Protein AF-A0A1C8ZTQ5-F1 (afdb_monomer_lite)

pLDDT: mean 85.64, std 8.78, range [42.91, 92.81]

Radius of gyration: 11.55 Å; chains: 1; bounding box: 30×28×25 Å

Structure (mmCIF, N/CA/C/O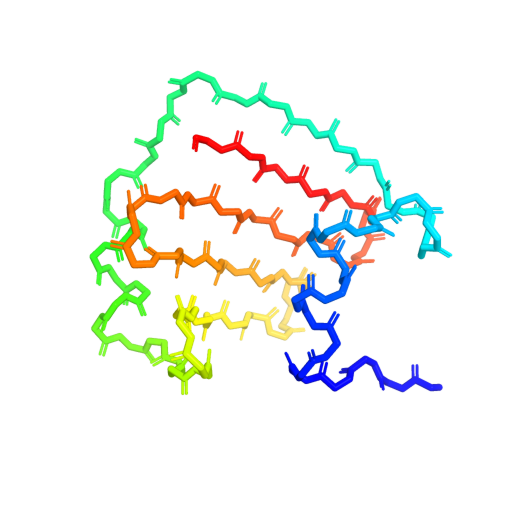 backbone):
data_AF-A0A1C8ZTQ5-F1
#
_entry.id   AF-A0A1C8ZTQ5-F1
#
loop_
_atom_site.group_PDB
_atom_site.id
_atom_site.type_symbol
_atom_site.label_atom_id
_atom_site.label_alt_id
_atom_site.label_comp_id
_atom_site.label_asym_id
_atom_site.label_entity_id
_atom_site.label_seq_id
_atom_site.pdbx_PDB_ins_code
_atom_site.Cartn_x
_atom_site.Cartn_y
_atom_site.Cartn_z
_atom_site.occupancy
_atom_site.B_iso_or_equiv
_atom_site.auth_seq_id
_atom_site.auth_comp_id
_atom_site.auth_asym_id
_atom_site.auth_atom_id
_atom_site.pdbx_PDB_model_num
ATOM 1 N N . MET A 1 1 ? -10.035 -15.385 1.234 1.00 42.91 1 MET A N 1
ATOM 2 C CA . MET A 1 1 ? -10.060 -14.333 0.197 1.00 42.91 1 MET A CA 1
ATOM 3 C C . MET A 1 1 ? -8.767 -13.550 0.337 1.00 42.91 1 MET A C 1
ATOM 5 O O . MET A 1 1 ? -8.609 -12.869 1.339 1.00 42.91 1 MET A O 1
ATOM 9 N N . GLY A 1 2 ? -7.800 -13.773 -0.553 1.00 49.91 2 GLY A N 1
ATOM 10 C CA . GLY A 1 2 ? -6.560 -12.994 -0.573 1.00 49.91 2 GLY A CA 1
ATOM 11 C C . GLY A 1 2 ? -6.809 -11.696 -1.332 1.00 49.91 2 GLY A C 1
ATOM 12 O O . GLY A 1 2 ? -7.410 -11.750 -2.400 1.00 49.91 2 GLY A O 1
ATOM 13 N N . LEU A 1 3 ? -6.402 -10.561 -0.765 1.00 57.94 3 LEU A N 1
ATOM 14 C CA . LEU A 1 3 ? -6.388 -9.282 -1.477 1.00 57.94 3 LEU A CA 1
ATOM 15 C C . LEU A 1 3 ? -5.421 -9.412 -2.658 1.00 57.94 3 LEU A C 1
ATOM 17 O O . LEU A 1 3 ? -4.250 -9.747 -2.464 1.00 57.94 3 LEU A O 1
ATOM 21 N N . ALA A 1 4 ? -5.917 -9.204 -3.874 1.00 70.75 4 ALA A N 1
ATOM 22 C CA . ALA A 1 4 ? -5.059 -9.097 -5.039 1.00 70.75 4 ALA A CA 1
ATOM 23 C C . ALA A 1 4 ? -4.288 -7.773 -4.964 1.00 70.75 4 ALA A C 1
ATOM 25 O O . ALA A 1 4 ? -4.756 -6.797 -4.381 1.00 70.75 4 ALA A O 1
ATOM 26 N N . LEU A 1 5 ? -3.112 -7.704 -5.592 1.00 68.25 5 LEU A N 1
ATOM 27 C CA . LEU A 1 5 ? -2.353 -6.450 -5.678 1.00 68.25 5 LEU A CA 1
ATOM 28 C C . LEU A 1 5 ? -3.175 -5.321 -6.335 1.00 68.25 5 LEU A C 1
ATOM 30 O O . LEU A 1 5 ? -2.985 -4.157 -6.003 1.00 68.25 5 LEU A O 1
ATOM 34 N N . SER A 1 6 ? -4.128 -5.657 -7.209 1.00 69.50 6 SER A N 1
ATOM 35 C CA . SER A 1 6 ? -5.077 -4.705 -7.800 1.00 69.50 6 SER A CA 1
ATOM 36 C C . SER A 1 6 ? -6.023 -4.071 -6.770 1.00 69.50 6 SER A C 1
ATOM 38 O O . SER A 1 6 ? -6.383 -2.908 -6.920 1.00 69.50 6 SER A O 1
ATOM 40 N N . ASP A 1 7 ? -6.355 -4.780 -5.686 1.00 80.19 7 ASP A N 1
ATOM 41 C CA . ASP A 1 7 ? -7.216 -4.268 -4.611 1.00 80.19 7 ASP A CA 1
ATOM 42 C C . ASP A 1 7 ? -6.483 -3.273 -3.696 1.00 80.19 7 ASP A C 1
ATOM 44 O O . ASP A 1 7 ? -7.110 -2.607 -2.874 1.00 80.19 7 ASP A O 1
ATOM 48 N N . ILE A 1 8 ? -5.152 -3.147 -3.808 1.00 83.06 8 ILE A N 1
ATOM 49 C CA . ILE A 1 8 ? -4.368 -2.198 -3.002 1.00 83.06 8 ILE A CA 1
ATOM 50 C C . ILE A 1 8 ? -4.798 -0.760 -3.283 1.00 83.06 8 ILE A C 1
ATOM 52 O O . ILE A 1 8 ? -4.851 0.055 -2.361 1.00 83.06 8 ILE A O 1
ATOM 56 N N . LYS A 1 9 ? -5.151 -0.451 -4.533 1.00 82.62 9 LYS A N 1
ATOM 57 C CA . LYS A 1 9 ? -5.666 0.867 -4.901 1.00 82.62 9 LYS A CA 1
ATOM 58 C C . LYS A 1 9 ? -6.986 1.153 -4.178 1.00 82.62 9 LYS A C 1
ATOM 60 O O . LYS A 1 9 ? -7.070 2.135 -3.443 1.00 82.62 9 LYS A O 1
ATOM 65 N N . ASP A 1 10 ? -7.958 0.248 -4.291 1.00 86.31 10 ASP A N 1
ATOM 66 C CA . ASP A 1 10 ? -9.239 0.327 -3.577 1.00 86.31 10 ASP A CA 1
ATOM 67 C C . ASP A 1 10 ? -9.064 0.405 -2.055 1.00 86.31 10 ASP A C 1
ATOM 69 O O . ASP A 1 10 ? -9.811 1.112 -1.375 1.00 86.31 10 ASP A O 1
ATOM 73 N N . LEU A 1 11 ? -8.067 -0.293 -1.509 1.00 87.69 11 LEU A N 1
ATOM 74 C CA . LEU A 1 11 ? -7.751 -0.291 -0.086 1.00 87.69 11 LEU A CA 1
ATOM 75 C C . LEU A 1 11 ? -7.153 1.043 0.380 1.00 87.69 11 LEU A C 1
ATOM 77 O O . LEU A 1 11 ? -7.477 1.487 1.477 1.00 87.69 11 LEU A O 1
ATOM 81 N N . ILE A 1 12 ? -6.333 1.713 -0.434 1.00 85.56 12 ILE A N 1
ATOM 82 C CA . ILE A 1 12 ? -5.826 3.061 -0.128 1.00 85.56 12 ILE A CA 1
ATOM 83 C C . ILE A 1 12 ? -6.939 4.110 -0.263 1.00 85.56 12 ILE A C 1
ATOM 85 O O . ILE A 1 12 ? -7.014 5.027 0.557 1.00 85.56 12 ILE A O 1
ATOM 89 N N . GLU A 1 13 ? -7.813 3.982 -1.266 1.00 85.31 13 GLU A N 1
ATOM 90 C CA . GLU A 1 13 ? -8.913 4.927 -1.509 1.00 85.31 13 GLU A CA 1
ATOM 91 C C . GLU A 1 13 ? -10.065 4.762 -0.504 1.00 85.31 13 GLU A C 1
ATOM 93 O O . GLU A 1 13 ? -10.649 5.748 -0.051 1.00 85.31 13 GLU A O 1
ATOM 98 N N . THR A 1 14 ? -10.385 3.524 -0.113 1.00 86.75 14 THR A N 1
ATOM 99 C CA . THR A 1 14 ? -11.514 3.195 0.777 1.00 86.75 14 THR A CA 1
ATOM 100 C C . THR A 1 14 ? -11.144 2.254 1.938 1.00 86.75 14 THR A C 1
ATOM 102 O O . THR A 1 14 ? -11.841 1.271 2.198 1.00 86.75 14 THR A O 1
ATOM 105 N N . PRO A 1 15 ? -10.113 2.563 2.742 1.00 86.50 15 PRO A N 1
ATOM 106 C CA . PRO A 1 15 ? -9.585 1.657 3.774 1.00 86.50 15 PRO A CA 1
ATOM 107 C C . PRO A 1 15 ? -10.615 1.231 4.818 1.00 86.50 15 PRO A C 1
ATOM 109 O O . PRO A 1 15 ? -10.643 0.082 5.257 1.00 86.50 15 PRO A O 1
ATOM 112 N N . GLN A 1 16 ? -11.521 2.137 5.172 1.00 86.12 16 GLN A N 1
ATOM 113 C CA . GLN A 1 16 ? -12.621 1.883 6.099 1.00 86.12 16 GLN A CA 1
ATOM 114 C C . GLN A 1 16 ? -13.570 0.764 5.639 1.00 86.12 16 GLN A C 1
ATOM 116 O O . GLN A 1 16 ? -14.085 0.031 6.480 1.00 86.12 16 GLN A O 1
ATOM 121 N N . LYS A 1 17 ? -13.739 0.558 4.323 1.00 86.25 17 LYS A N 1
ATOM 122 C CA . LYS A 1 17 ? -14.522 -0.557 3.759 1.00 86.25 17 LYS A CA 1
ATOM 123 C C . LYS A 1 17 ? -13.881 -1.914 4.068 1.00 86.25 17 LYS A C 1
ATOM 125 O O . LYS A 1 17 ? -14.581 -2.909 4.222 1.00 86.25 17 LYS A O 1
ATOM 130 N N . PHE A 1 18 ? -12.558 -1.933 4.210 1.00 84.62 18 PHE A N 1
ATOM 131 C CA . PHE A 1 18 ? -11.758 -3.109 4.551 1.00 84.62 18 PHE A CA 1
ATOM 132 C C . PHE A 1 18 ? -11.447 -3.199 6.058 1.00 84.62 18 PHE A C 1
ATOM 134 O O . PHE A 1 18 ? -10.768 -4.127 6.502 1.00 84.62 18 PHE A O 1
ATOM 141 N N . GLY A 1 19 ? -11.944 -2.250 6.861 1.00 87.06 19 GLY A N 1
ATOM 142 C CA . GLY A 1 19 ? -11.680 -2.168 8.298 1.00 87.06 19 GLY A CA 1
ATOM 143 C C . GLY A 1 19 ? -10.264 -1.702 8.648 1.00 87.06 19 GLY A C 1
ATOM 144 O O . GLY A 1 19 ? -9.797 -1.986 9.750 1.00 87.06 19 GLY A O 1
ATOM 145 N N . PHE A 1 20 ? -9.579 -1.018 7.727 1.00 91.75 20 PHE A N 1
ATOM 146 C CA . PHE A 1 20 ? -8.258 -0.445 7.966 1.00 91.75 20 PHE A CA 1
ATOM 147 C C . PHE A 1 20 ? -8.364 0.943 8.600 1.00 91.75 20 PHE A C 1
ATOM 149 O O . PHE A 1 20 ? -9.195 1.767 8.211 1.00 91.75 20 PHE A O 1
ATOM 156 N N . LYS A 1 21 ? -7.487 1.217 9.565 1.00 92.00 21 LYS A N 1
ATOM 157 C CA . LYS A 1 21 ? -7.306 2.549 10.153 1.00 92.00 21 LYS A CA 1
ATOM 158 C C . LYS A 1 21 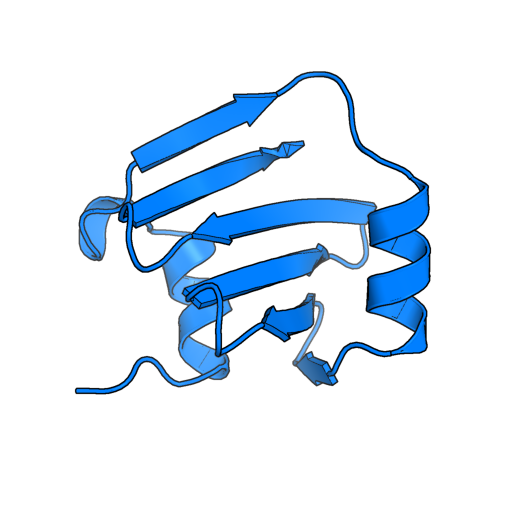? -6.274 3.333 9.353 1.00 92.00 21 LYS A C 1
ATOM 160 O O . LYS A 1 21 ? -5.282 2.763 8.919 1.00 92.00 21 LYS A O 1
ATOM 165 N N . ILE A 1 22 ? -6.482 4.637 9.198 1.00 90.69 22 ILE A N 1
ATOM 166 C CA . ILE A 1 22 ? -5.510 5.522 8.550 1.00 90.69 22 ILE A CA 1
ATOM 167 C C . ILE A 1 22 ? -4.759 6.312 9.616 1.00 90.69 22 ILE A C 1
ATOM 169 O O . ILE A 1 22 ? -5.372 7.004 10.427 1.00 90.69 22 ILE A O 1
ATOM 173 N N . GLU A 1 23 ? -3.435 6.278 9.558 1.00 91.25 23 GLU A N 1
ATOM 174 C CA . GLU A 1 23 ? -2.553 7.141 10.331 1.00 91.25 23 GLU A CA 1
ATOM 175 C C . GLU A 1 23 ? -1.789 8.074 9.395 1.00 91.25 23 GLU A C 1
ATOM 177 O O . GLU A 1 23 ? -1.304 7.662 8.346 1.00 91.25 23 GLU A O 1
ATOM 182 N N . ARG A 1 24 ? -1.659 9.351 9.760 1.00 89.44 24 ARG A N 1
ATOM 183 C CA . ARG A 1 24 ? -0.879 10.325 8.983 1.00 89.44 24 ARG A CA 1
ATOM 184 C C . ARG A 1 24 ? 0.391 10.680 9.738 1.00 89.44 24 ARG A C 1
ATOM 186 O O . ARG A 1 24 ? 0.322 11.173 10.863 1.00 89.44 24 ARG A O 1
ATOM 193 N N . LYS A 1 25 ? 1.548 10.483 9.112 1.00 87.88 25 LYS A N 1
ATOM 194 C CA . LYS A 1 25 ? 2.856 10.871 9.648 1.00 87.88 25 LYS A CA 1
ATOM 195 C C . LYS A 1 25 ? 3.443 12.002 8.810 1.00 87.88 25 LYS A C 1
ATOM 197 O O . LYS A 1 25 ? 3.333 12.015 7.599 1.00 87.88 25 LYS A O 1
ATOM 202 N N . LYS A 1 26 ? 4.089 12.970 9.467 1.00 77.12 26 LYS A N 1
ATOM 203 C CA . LYS A 1 26 ? 4.649 14.161 8.796 1.00 77.12 26 LYS A CA 1
ATOM 204 C C . LYS A 1 26 ? 6.018 13.931 8.147 1.00 77.12 26 LYS A C 1
ATOM 206 O O . LYS A 1 26 ? 6.473 14.770 7.378 1.00 77.12 26 LYS A O 1
ATOM 211 N N . ARG A 1 27 ? 6.728 12.861 8.520 1.00 79.56 27 ARG A N 1
ATOM 212 C CA . ARG A 1 27 ? 8.119 12.621 8.109 1.00 79.56 27 ARG A CA 1
ATOM 213 C C . ARG A 1 27 ? 8.188 11.435 7.165 1.00 79.56 27 ARG A C 1
ATOM 215 O O . ARG A 1 27 ? 8.162 10.296 7.618 1.00 79.56 27 ARG A O 1
ATOM 222 N N . LYS A 1 28 ? 8.281 11.727 5.870 1.00 75.88 28 LYS A N 1
ATOM 223 C CA . LYS A 1 28 ? 8.411 10.724 4.819 1.00 75.88 28 LYS A CA 1
ATOM 224 C C . LYS A 1 28 ? 9.844 10.169 4.767 1.00 75.88 28 LYS A C 1
ATOM 226 O O . LYS A 1 28 ? 10.772 10.952 4.555 1.00 75.88 28 LYS A O 1
ATOM 231 N N . PRO A 1 29 ? 10.049 8.855 4.937 1.00 78.94 29 PRO A N 1
ATOM 232 C CA . PRO A 1 29 ? 11.350 8.227 4.720 1.00 78.94 29 PRO A CA 1
ATOM 233 C C . PRO A 1 29 ? 11.664 8.223 3.218 1.00 78.94 29 PRO A C 1
ATOM 235 O O . PRO A 1 29 ? 11.027 7.495 2.460 1.00 78.94 29 PRO A O 1
ATOM 238 N N . ARG A 1 30 ? 12.600 9.074 2.773 1.00 78.81 30 ARG A N 1
ATOM 239 C CA . ARG A 1 30 ? 12.984 9.179 1.352 1.00 78.81 30 ARG A CA 1
ATOM 240 C C . ARG A 1 30 ? 13.568 7.873 0.823 1.00 78.81 30 ARG A C 1
ATOM 242 O O . ARG A 1 30 ? 13.123 7.426 -0.221 1.00 78.81 30 ARG A O 1
ATOM 249 N N . ASP A 1 31 ? 14.425 7.217 1.598 1.00 85.50 31 ASP A N 1
ATOM 250 C CA . ASP A 1 31 ? 15.082 5.965 1.210 1.00 85.50 31 ASP A CA 1
ATOM 251 C C . ASP A 1 31 ? 14.093 4.857 0.812 1.00 85.50 31 ASP A C 1
ATOM 253 O O . ASP A 1 31 ? 14.337 4.110 -0.131 1.00 85.50 31 ASP A O 1
ATOM 257 N N . LEU A 1 32 ? 12.933 4.776 1.478 1.00 85.19 32 LEU A N 1
ATOM 258 C CA . LEU A 1 32 ? 11.892 3.802 1.125 1.00 85.19 32 LEU A CA 1
ATOM 259 C C . LEU A 1 32 ? 11.234 4.102 -0.225 1.00 85.19 32 LEU A C 1
ATOM 261 O O . LEU A 1 32 ? 10.784 3.191 -0.905 1.00 85.19 32 LEU A O 1
ATOM 265 N N . VAL A 1 33 ? 11.166 5.369 -0.620 1.00 87.00 33 VAL A N 1
ATOM 266 C CA . VAL A 1 33 ? 10.517 5.792 -1.866 1.00 87.00 33 VAL A CA 1
ATOM 267 C C . VAL A 1 33 ? 11.354 5.361 -3.054 1.00 87.00 33 VAL A C 1
ATOM 269 O O . VAL A 1 33 ? 10.822 4.764 -3.985 1.00 87.00 33 VAL A O 1
ATOM 272 N N . ASP A 1 34 ? 12.650 5.660 -2.997 1.00 88.88 34 ASP A N 1
ATOM 273 C CA . ASP A 1 34 ? 13.598 5.295 -4.042 1.00 88.88 34 ASP A CA 1
ATOM 274 C C . ASP A 1 34 ? 13.712 3.767 -4.133 1.00 88.88 34 ASP A C 1
ATOM 276 O O . ASP A 1 34 ? 13.501 3.203 -5.204 1.00 88.88 34 ASP A O 1
ATOM 280 N N . LYS A 1 35 ? 13.848 3.077 -2.989 1.00 89.12 35 LYS A N 1
ATOM 281 C CA . LYS A 1 35 ? 13.906 1.607 -2.934 1.00 89.12 35 LYS A CA 1
ATOM 282 C C . LYS A 1 35 ? 12.703 0.928 -3.594 1.00 89.12 35 LYS A C 1
ATOM 284 O O . LYS A 1 35 ? 12.887 -0.005 -4.374 1.00 89.12 35 LYS A O 1
ATOM 289 N N . VAL A 1 36 ? 11.487 1.397 -3.300 1.00 91.00 36 VAL A N 1
ATOM 290 C CA . VAL A 1 36 ? 10.242 0.842 -3.861 1.00 91.00 36 VAL A CA 1
ATOM 291 C C . VAL A 1 36 ? 10.107 1.162 -5.347 1.00 91.00 36 VAL A C 1
ATOM 293 O O . VAL A 1 36 ? 9.563 0.356 -6.095 1.00 91.00 36 VAL A O 1
ATOM 296 N N . LYS A 1 37 ? 10.615 2.309 -5.806 1.00 88.38 37 LYS A N 1
ATOM 297 C CA . LYS A 1 37 ? 10.655 2.632 -7.238 1.00 88.38 37 LYS A CA 1
ATOM 298 C C . LYS A 1 37 ? 11.684 1.803 -8.006 1.00 88.38 37 LYS A C 1
ATOM 300 O O . LYS A 1 37 ? 11.479 1.548 -9.187 1.00 88.38 37 LYS A O 1
ATOM 305 N N . GLU A 1 38 ? 12.766 1.380 -7.359 1.00 89.69 38 GLU A N 1
ATOM 306 C CA . GLU A 1 38 ? 13.792 0.534 -7.977 1.00 89.69 38 GLU A CA 1
ATOM 307 C C . GLU A 1 38 ? 13.416 -0.956 -7.993 1.00 89.69 38 GLU A C 1
ATOM 309 O O . GLU A 1 38 ? 13.650 -1.628 -8.994 1.00 89.69 38 GLU A O 1
ATOM 314 N N . ASN A 1 39 ? 12.829 -1.476 -6.908 1.00 87.62 39 ASN A N 1
ATOM 315 C CA . ASN A 1 39 ? 12.609 -2.920 -6.721 1.00 87.62 39 ASN A CA 1
ATOM 316 C C . ASN A 1 39 ? 11.133 -3.340 -6.710 1.00 87.62 39 ASN A C 1
ATOM 318 O O . ASN A 1 39 ? 10.820 -4.526 -6.836 1.00 87.62 39 ASN A O 1
ATOM 322 N N . GLY A 1 40 ? 10.221 -2.388 -6.527 1.00 85.94 40 GLY A N 1
ATOM 323 C CA . GLY A 1 40 ? 8.796 -2.659 -6.428 1.00 85.94 40 GLY A CA 1
ATOM 324 C C . GLY A 1 40 ? 8.165 -3.019 -7.770 1.00 85.94 40 GLY A C 1
ATOM 325 O O . GLY A 1 40 ? 8.677 -2.740 -8.854 1.00 85.94 40 GLY A O 1
ATOM 326 N N . ILE A 1 41 ? 6.984 -3.620 -7.689 1.00 89.19 41 ILE A N 1
ATOM 327 C CA . ILE A 1 41 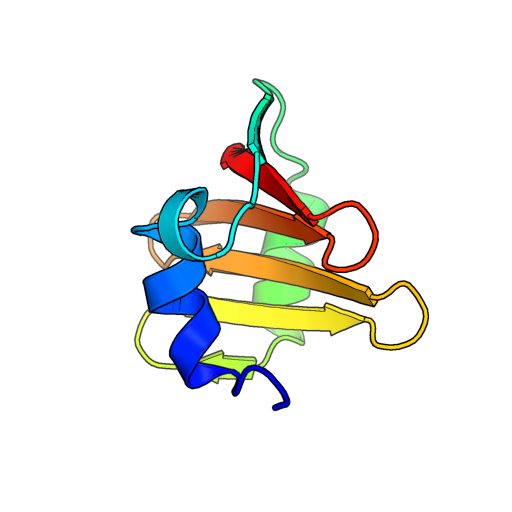? 6.151 -3.916 -8.848 1.00 89.19 41 ILE A CA 1
ATOM 328 C C . ILE A 1 41 ? 5.346 -2.663 -9.175 1.00 89.19 41 ILE A C 1
ATOM 330 O O . ILE A 1 41 ? 4.654 -2.113 -8.316 1.00 89.19 41 ILE A O 1
ATOM 334 N N . ARG A 1 42 ? 5.402 -2.224 -10.432 1.00 88.12 42 ARG A N 1
ATOM 335 C CA . ARG A 1 42 ? 4.555 -1.138 -10.920 1.00 88.12 42 ARG A CA 1
ATOM 336 C C . ARG A 1 42 ? 3.205 -1.684 -11.377 1.00 88.12 42 ARG A C 1
ATOM 338 O O . ARG A 1 42 ? 3.151 -2.532 -12.265 1.00 88.12 42 ARG A O 1
ATOM 345 N N . ILE A 1 43 ? 2.125 -1.169 -10.798 1.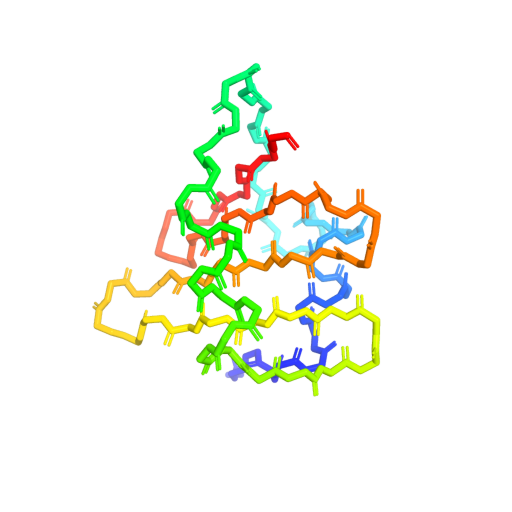00 85.56 43 ILE A N 1
ATOM 346 C CA . ILE A 1 43 ? 0.740 -1.483 -11.163 1.00 85.56 43 ILE A CA 1
ATOM 347 C C . ILE A 1 43 ? 0.010 -0.160 -11.364 1.00 85.56 43 ILE A C 1
ATOM 349 O O . ILE A 1 43 ? -0.078 0.650 -10.441 1.00 85.56 43 ILE A O 1
ATOM 353 N N . ASP A 1 44 ? -0.468 0.079 -12.585 1.00 84.88 44 ASP A N 1
ATOM 354 C CA . ASP A 1 44 ? -1.004 1.375 -13.007 1.00 84.88 44 ASP A CA 1
ATOM 355 C C . ASP A 1 44 ? -0.025 2.525 -12.670 1.00 84.88 44 ASP A C 1
ATOM 357 O O . ASP A 1 44 ? 1.078 2.619 -13.221 1.00 84.88 44 ASP A O 1
ATOM 361 N N . ASN A 1 45 ? -0.413 3.379 -11.719 1.00 87.38 45 ASN A N 1
ATOM 362 C CA . ASN A 1 45 ? 0.319 4.568 -11.279 1.00 87.38 45 ASN A CA 1
ATOM 363 C C . ASN A 1 45 ? 0.926 4.402 -9.873 1.00 87.38 45 ASN A C 1
ATOM 365 O O . ASN A 1 45 ? 1.257 5.395 -9.222 1.00 87.38 45 ASN A O 1
ATOM 369 N N . LEU A 1 46 ? 1.023 3.161 -9.386 1.00 89.88 46 LEU A N 1
ATOM 370 C CA . LEU A 1 46 ? 1.520 2.818 -8.058 1.00 89.88 46 LEU A CA 1
ATOM 371 C C . LEU A 1 46 ? 2.727 1.881 -8.169 1.00 89.88 46 LEU A C 1
ATOM 373 O O . LEU A 1 46 ? 2.715 0.908 -8.920 1.00 89.88 46 LEU A O 1
ATOM 377 N N . TRP A 1 47 ? 3.756 2.163 -7.383 1.00 92.69 47 TRP A N 1
ATOM 378 C CA . TRP A 1 47 ? 4.883 1.275 -7.127 1.00 92.69 47 TRP A CA 1
ATOM 379 C C . TRP A 1 47 ? 4.642 0.564 -5.811 1.00 92.69 47 TRP A C 1
ATOM 381 O O . TRP A 1 47 ? 4.380 1.223 -4.809 1.00 92.69 47 TRP A O 1
ATOM 391 N N . ILE A 1 48 ? 4.688 -0.761 -5.814 1.00 90.88 48 ILE A N 1
ATOM 392 C CA . ILE A 1 48 ? 4.276 -1.575 -4.676 1.00 90.88 48 ILE A CA 1
ATOM 393 C C . ILE A 1 48 ? 5.372 -2.589 -4.371 1.00 90.88 48 ILE A C 1
ATOM 395 O O . ILE A 1 48 ? 5.684 -3.451 -5.190 1.00 90.88 48 ILE A O 1
ATOM 399 N N . GLU A 1 49 ? 5.923 -2.522 -3.167 1.00 91.88 49 GLU A N 1
ATOM 400 C CA . GLU A 1 49 ? 6.809 -3.542 -2.612 1.00 91.88 49 GLU A CA 1
ATOM 401 C C . GLU A 1 49 ? 6.101 -4.176 -1.416 1.00 91.88 49 GLU A C 1
ATOM 403 O O . GLU A 1 49 ? 5.764 -3.490 -0.455 1.00 91.88 49 GLU A O 1
ATOM 408 N N . CYS A 1 50 ? 5.833 -5.477 -1.485 1.00 88.88 50 CYS A N 1
ATOM 409 C CA . CYS A 1 50 ? 5.141 -6.201 -0.425 1.00 88.88 50 CYS A CA 1
ATOM 410 C C . CYS A 1 50 ? 6.081 -7.184 0.259 1.00 88.88 50 CYS A C 1
ATOM 412 O O . CYS A 1 50 ? 6.578 -8.117 -0.372 1.00 88.88 50 CYS A O 1
ATOM 414 N N . ASP A 1 51 ? 6.238 -7.019 1.563 1.00 88.81 51 ASP A N 1
ATOM 415 C CA . ASP A 1 51 ? 6.917 -7.949 2.443 1.00 88.81 51 ASP A CA 1
ATOM 416 C C . ASP 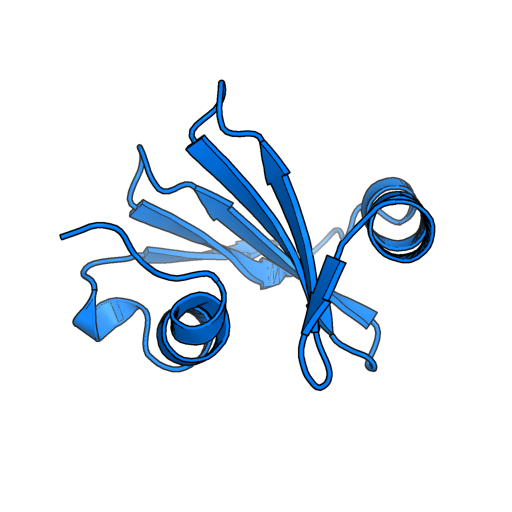A 1 51 ? 5.895 -8.931 3.031 1.00 88.81 51 ASP A C 1
ATOM 418 O O . ASP A 1 51 ? 5.081 -8.605 3.903 1.00 88.81 51 ASP A O 1
ATOM 422 N N . ARG A 1 52 ? 5.891 -10.156 2.497 1.00 81.50 52 ARG A N 1
ATOM 423 C CA . ARG A 1 52 ? 4.941 -11.196 2.916 1.00 81.50 52 ARG A CA 1
ATOM 424 C C . ARG A 1 52 ? 5.227 -11.731 4.316 1.00 81.50 52 ARG A C 1
ATOM 426 O O . ARG A 1 52 ? 4.294 -12.219 4.946 1.00 81.50 52 ARG A O 1
ATOM 433 N N . GLU A 1 53 ? 6.470 -11.654 4.787 1.00 85.81 53 GLU A N 1
ATOM 434 C CA . GLU A 1 53 ? 6.855 -12.152 6.111 1.00 85.81 53 GLU A CA 1
ATOM 435 C C . GLU A 1 53 ? 6.300 -11.247 7.214 1.00 85.81 53 GLU A C 1
ATOM 437 O O . GLU A 1 53 ? 5.735 -11.726 8.196 1.00 85.81 53 GLU A O 1
ATOM 442 N N . ASN A 1 54 ? 6.375 -9.933 7.008 1.00 85.06 54 ASN A N 1
ATOM 443 C CA . ASN A 1 54 ? 5.873 -8.926 7.938 1.00 85.06 54 ASN A CA 1
ATOM 444 C C . ASN A 1 54 ? 4.400 -8.563 7.694 1.00 85.06 54 ASN A C 1
ATOM 446 O O . ASN A 1 54 ? 3.785 -7.883 8.521 1.00 85.06 54 ASN A O 1
ATOM 450 N N . GLY A 1 55 ? 3.816 -9.021 6.581 1.00 87.19 55 GLY A N 1
ATOM 451 C CA . GLY A 1 55 ? 2.453 -8.679 6.180 1.00 87.19 55 GLY A CA 1
ATOM 452 C C . GLY A 1 55 ? 2.300 -7.178 5.947 1.00 87.19 55 GLY A C 1
ATOM 453 O O . GLY A 1 55 ? 1.311 -6.583 6.381 1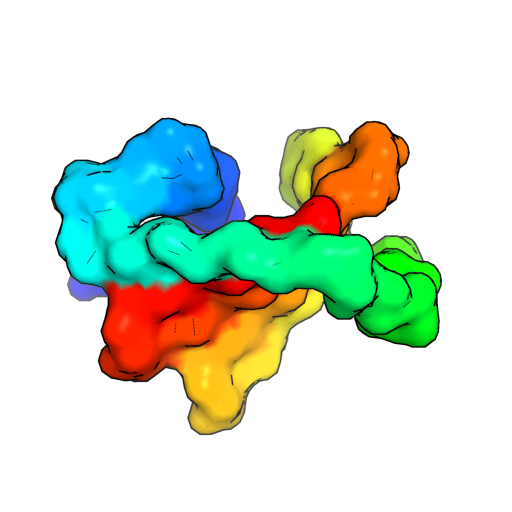.00 87.19 55 GLY A O 1
ATOM 454 N N . GLU A 1 56 ? 3.295 -6.564 5.307 1.00 90.38 56 GLU A N 1
ATOM 455 C CA . GLU A 1 56 ? 3.362 -5.125 5.078 1.00 90.38 56 GLU A CA 1
ATOM 456 C C . GLU A 1 56 ? 3.622 -4.834 3.597 1.00 90.38 56 GLU A C 1
ATOM 458 O O . GLU A 1 56 ? 4.452 -5.480 2.969 1.00 90.38 56 GLU A O 1
ATOM 463 N N . CYS A 1 57 ? 2.911 -3.873 3.016 1.00 91.00 57 CYS A N 1
ATOM 464 C CA . CYS A 1 57 ? 3.176 -3.388 1.667 1.00 91.00 57 CYS A CA 1
ATOM 465 C C . CYS A 1 57 ? 3.476 -1.899 1.701 1.00 91.00 57 CYS A C 1
ATOM 467 O O . CYS A 1 57 ? 2.689 -1.102 2.210 1.00 91.00 57 CYS A O 1
ATOM 469 N N . VAL A 1 58 ? 4.593 -1.522 1.101 1.00 92.19 58 VAL A N 1
ATOM 470 C CA . VAL A 1 58 ? 4.962 -0.139 0.861 1.00 92.19 58 VAL A CA 1
ATOM 471 C C . VAL A 1 58 ? 4.512 0.234 -0.541 1.00 92.19 58 VAL A C 1
ATOM 473 O O . VAL A 1 58 ? 4.838 -0.437 -1.517 1.00 92.19 58 VAL A O 1
ATOM 476 N N . VAL A 1 59 ? 3.742 1.308 -0.635 1.00 92.75 59 VAL A N 1
ATOM 477 C CA . VAL A 1 59 ? 3.137 1.790 -1.869 1.00 92.75 59 VAL A CA 1
ATOM 478 C C . VAL A 1 59 ? 3.552 3.231 -2.100 1.00 92.75 59 VAL A C 1
ATOM 480 O O . VAL A 1 59 ? 3.454 4.071 -1.206 1.00 92.75 59 VAL A O 1
ATOM 483 N N . VAL A 1 60 ? 4.005 3.533 -3.307 1.00 92.38 60 VAL A N 1
ATOM 484 C CA . VAL A 1 60 ? 4.423 4.868 -3.723 1.00 92.38 60 VAL A CA 1
ATOM 485 C C . VAL A 1 60 ? 3.653 5.261 -4.971 1.00 92.38 60 VAL A C 1
ATOM 487 O O . VAL A 1 60 ? 3.711 4.559 -5.976 1.00 92.38 60 VAL A O 1
ATOM 490 N N . ASP A 1 61 ? 2.955 6.392 -4.933 1.00 89.62 61 ASP A N 1
ATOM 491 C CA . ASP A 1 61 ? 2.320 6.935 -6.137 1.00 89.62 61 ASP A CA 1
ATOM 492 C C . ASP A 1 61 ? 3.311 7.747 -6.986 1.00 89.62 61 ASP A C 1
ATOM 494 O O . ASP A 1 61 ? 4.383 8.158 -6.526 1.00 89.62 61 ASP A O 1
ATOM 498 N N . ASP A 1 62 ? 2.939 8.014 -8.236 1.00 86.06 62 ASP A N 1
ATOM 499 C CA . ASP A 1 62 ? 3.747 8.811 -9.164 1.00 86.06 62 ASP A CA 1
ATOM 500 C C . ASP A 1 62 ? 4.044 10.232 -8.630 1.00 86.06 62 ASP A C 1
ATOM 502 O O . ASP A 1 62 ? 5.151 10.746 -8.797 1.00 86.06 62 ASP A O 1
ATOM 506 N N . SER A 1 63 ? 3.126 10.805 -7.838 1.00 87.19 63 SER A N 1
ATOM 507 C CA . SER A 1 63 ? 3.296 12.081 -7.119 1.00 87.19 63 SER A CA 1
ATOM 508 C C . SER A 1 63 ? 4.262 12.015 -5.928 1.00 87.19 63 SER A C 1
ATOM 510 O O . SER A 1 63 ? 4.356 12.978 -5.163 1.00 87.19 63 SER A O 1
ATOM 512 N N . ASN A 1 64 ? 4.978 10.903 -5.729 1.00 84.94 64 ASN A N 1
ATOM 513 C CA . ASN A 1 64 ? 5.834 10.664 -4.571 1.00 84.94 64 ASN A CA 1
ATOM 514 C C . ASN A 1 64 ? 5.073 10.746 -3.233 1.00 84.94 64 ASN A C 1
ATOM 516 O O . ASN A 1 64 ? 5.641 11.211 -2.245 1.00 84.94 64 ASN A O 1
ATOM 520 N N . LYS A 1 65 ? 3.828 10.289 -3.134 1.00 88.56 65 LYS A N 1
ATOM 521 C CA . LYS A 1 65 ? 3.195 9.999 -1.836 1.00 88.56 65 LYS A CA 1
ATOM 522 C C . LYS A 1 65 ? 3.520 8.572 -1.440 1.00 88.56 65 LYS A C 1
ATOM 524 O O . LYS A 1 65 ? 3.556 7.691 -2.292 1.00 88.56 65 LYS A O 1
ATOM 529 N N . LEU A 1 66 ? 3.795 8.361 -0.158 1.00 91.19 66 LEU A N 1
ATOM 530 C CA . LEU A 1 66 ? 4.141 7.049 0.385 1.00 91.19 66 LEU A CA 1
ATOM 531 C C . LEU A 1 66 ? 3.020 6.580 1.307 1.00 91.19 66 LEU A C 1
ATOM 533 O O . LEU A 1 66 ? 2.582 7.311 2.197 1.00 91.19 66 LEU A O 1
ATOM 537 N N . PHE A 1 67 ? 2.607 5.340 1.106 1.00 91.69 67 PHE A N 1
ATOM 538 C CA . PHE A 1 67 ? 1.627 4.636 1.909 1.00 91.69 67 PHE A CA 1
ATOM 539 C C . PHE A 1 67 ? 2.273 3.346 2.399 1.00 91.69 67 PHE A C 1
ATOM 541 O O . PHE A 1 67 ? 2.859 2.609 1.615 1.00 91.69 67 PHE A O 1
ATOM 548 N N . ILE A 1 68 ? 2.179 3.063 3.689 1.00 92.06 68 ILE A N 1
ATOM 549 C CA . ILE A 1 68 ? 2.618 1.792 4.263 1.00 92.06 68 ILE A CA 1
ATOM 550 C C . ILE A 1 68 ? 1.378 1.084 4.780 1.00 92.06 68 ILE A C 1
ATOM 552 O O . ILE A 1 68 ? 0.708 1.584 5.679 1.00 92.06 68 ILE A O 1
ATOM 556 N N . ILE A 1 69 ? 1.053 -0.055 4.190 1.00 91.94 69 ILE A N 1
ATOM 557 C CA . ILE A 1 69 ? -0.124 -0.853 4.510 1.00 91.94 69 ILE A CA 1
ATOM 558 C C . ILE A 1 69 ? 0.334 -2.042 5.336 1.00 91.94 69 ILE A C 1
ATOM 560 O O . ILE A 1 69 ? 1.003 -2.926 4.819 1.00 91.94 69 ILE A O 1
ATOM 564 N N . ASN A 1 70 ? -0.072 -2.101 6.596 1.00 91.81 70 ASN A N 1
ATOM 565 C CA . ASN A 1 70 ? 0.157 -3.248 7.457 1.00 91.81 70 ASN A CA 1
ATOM 566 C C . ASN A 1 70 ? -1.135 -4.072 7.552 1.00 91.81 70 ASN A C 1
ATOM 568 O O . ASN A 1 70 ? -2.121 -3.640 8.157 1.00 91.81 70 ASN A O 1
ATOM 572 N N . PHE A 1 71 ? -1.146 -5.254 6.935 1.00 88.69 71 PHE A N 1
ATOM 573 C CA . PHE A 1 71 ? -2.322 -6.127 6.864 1.00 88.69 71 PHE A CA 1
ATOM 574 C C . PHE A 1 71 ? -2.602 -6.833 8.191 1.00 88.69 71 PHE A C 1
ATOM 576 O O . PHE A 1 71 ? -3.764 -7.092 8.505 1.00 88.69 71 PHE A O 1
ATOM 583 N N . ASN A 1 72 ? -1.562 -7.085 8.990 1.00 88.88 72 ASN A N 1
ATOM 584 C CA . ASN A 1 72 ? -1.680 -7.716 10.305 1.00 88.88 72 ASN A CA 1
ATOM 585 C C . ASN A 1 72 ? -2.407 -6.801 11.296 1.00 88.88 72 ASN A C 1
ATOM 587 O O . ASN A 1 72 ? -3.374 -7.203 11.941 1.00 88.88 72 ASN A O 1
ATOM 591 N N . ASN A 1 73 ? -1.986 -5.539 11.360 1.00 90.19 73 ASN A N 1
ATOM 592 C CA . ASN A 1 73 ? -2.575 -4.537 12.245 1.00 90.19 73 ASN A CA 1
ATOM 593 C C . ASN A 1 73 ? -3.798 -3.839 11.633 1.00 90.19 73 ASN A C 1
ATOM 595 O O . ASN A 1 73 ? -4.503 -3.114 12.336 1.00 90.19 73 ASN A O 1
ATOM 599 N N . LYS A 1 74 ? -4.053 -4.049 10.334 1.00 90.38 74 LYS A N 1
ATOM 600 C CA . LYS A 1 74 ? -5.055 -3.330 9.535 1.00 90.38 74 LYS A CA 1
ATOM 601 C C . LYS A 1 74 ? -4.884 -1.812 9.634 1.00 90.38 74 LYS A C 1
ATOM 603 O O . LYS A 1 74 ? -5.817 -1.080 9.964 1.00 90.38 74 LYS A O 1
ATOM 608 N N . ILE A 1 75 ? -3.670 -1.332 9.376 1.00 92.06 75 ILE A N 1
ATOM 609 C CA . ILE A 1 75 ? -3.326 0.095 9.432 1.00 92.06 75 ILE A CA 1
ATOM 610 C C . ILE A 1 75 ? -2.713 0.521 8.101 1.00 92.06 75 ILE A C 1
ATOM 612 O O . ILE A 1 75 ? -1.919 -0.212 7.521 1.00 92.06 75 ILE A O 1
ATOM 616 N N . ILE A 1 76 ? -3.067 1.714 7.631 1.00 92.81 76 ILE A N 1
ATOM 617 C CA . ILE A 1 76 ? -2.406 2.404 6.526 1.00 92.81 76 ILE A CA 1
ATOM 618 C C . ILE A 1 76 ? -1.759 3.667 7.070 1.00 92.81 76 ILE A C 1
ATOM 620 O O . ILE A 1 76 ? -2.443 4.552 7.580 1.00 92.81 76 ILE A O 1
ATOM 624 N N . ILE A 1 77 ? -0.446 3.771 6.930 1.00 92.69 77 ILE A N 1
ATOM 625 C CA . ILE A 1 77 ? 0.326 4.945 7.314 1.00 92.69 77 ILE A CA 1
ATOM 626 C C . ILE A 1 77 ? 0.603 5.772 6.062 1.00 92.69 77 ILE A C 1
ATOM 628 O O . ILE A 1 77 ? 1.257 5.304 5.136 1.00 92.69 77 ILE A O 1
ATOM 632 N N . MET A 1 78 ? 0.120 7.007 6.045 1.00 91.38 78 MET A N 1
ATOM 633 C CA . MET A 1 78 ? 0.317 7.973 4.967 1.00 91.38 78 MET A CA 1
ATOM 634 C C . MET A 1 78 ? 1.398 8.982 5.347 1.00 91.38 78 MET A C 1
ATOM 636 O O . MET A 1 78 ? 1.382 9.497 6.471 1.00 91.38 78 MET A O 1
ATOM 640 N N . PHE A 1 79 ? 2.283 9.298 4.402 1.00 88.19 79 PHE A N 1
ATOM 641 C CA . PHE A 1 79 ? 3.375 10.259 4.565 1.00 88.19 79 PHE A CA 1
ATOM 642 C C . PHE A 1 79 ? 3.350 11.376 3.524 1.00 88.19 79 PHE A C 1
ATOM 644 O O . PHE A 1 79 ? 3.001 11.092 2.354 1.00 88.19 79 PHE A O 1
#

Foldseek 3Di:
DDDDPVCVVVCVVCVVVVPAAEAEDPDDDPVLLVVQVVPFDDDPQKRWDADPVQQWIWIAGVVGWIWIQRPVRRYIYTD

Sequence (79 aa):
MGLALSDIKDLIETPQKFGFKIERKKRKPRDLVDKVKENGIRIDNLWIECDRENGECVVVDDSNKLFIINFNNKIIIMF

Secondary structure (DSSP, 8-state):
-PPPTTHHHHHHHSGGGGTPEEEE-S---HHHHHHHHHHSEEETTEEEEEETTTTEEEEEETT--EEEEETTTTEEEE-